Protein AF-A0A836QKX2-F1 (afdb_monomer)

Radius of gyration: 16.99 Å; Cα contacts (8 Å, |Δi|>4): 16; chains: 1; bounding box: 39×32×43 Å

Foldseek 3Di:
DDDPDDPVNVVVPDDPVRVVVVVPDPPDLVVLVVVVPDDDDPVSVVVSCVVPPDPPPVVVVCVVVCVVVVHDDDDPPD

Sequence (78 aa):
MGFFFDQTLKAELYTGDLSDSLEIGSQSFEPYFAELGGRPSGSDMMWVDLMTYLPDDILVKVDRMSMACSLEVRSPFL

Mean predicted aligned error: 10.08 Å

Structure (mmCIF, N/CA/C/O backbone):
data_AF-A0A836QKX2-F1
#
_entry.id   AF-A0A836QKX2-F1
#
loop_
_atom_site.group_PDB
_atom_site.id
_atom_site.type_symbol
_atom_site.label_atom_id
_atom_site.label_alt_id
_atom_site.label_comp_id
_atom_site.la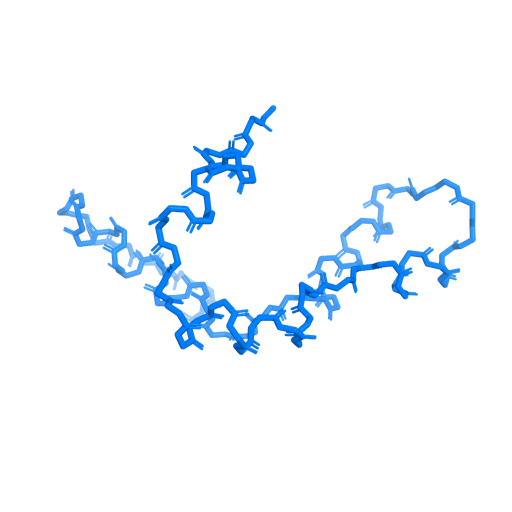bel_asym_id
_atom_site.label_entity_id
_atom_site.label_seq_id
_atom_site.pdbx_PDB_ins_code
_atom_site.Cartn_x
_atom_site.Cartn_y
_atom_site.Cartn_z
_atom_site.occupancy
_atom_site.B_iso_or_equiv
_atom_site.auth_seq_id
_atom_site.auth_comp_id
_atom_site.auth_asym_id
_atom_site.auth_atom_id
_atom_site.pdbx_PDB_model_num
ATOM 1 N N . MET A 1 1 ? 4.617 -19.798 1.356 1.00 37.12 1 MET A N 1
ATOM 2 C CA . MET A 1 1 ? 3.837 -18.700 1.959 1.00 37.12 1 MET A CA 1
ATOM 3 C C . MET A 1 1 ? 2.393 -18.916 1.527 1.00 37.12 1 MET A C 1
ATOM 5 O O . MET A 1 1 ? 2.081 -18.659 0.375 1.00 37.12 1 MET A O 1
ATOM 9 N N . GLY A 1 2 ? 1.580 -19.584 2.349 1.00 43.69 2 GLY A N 1
ATOM 10 C CA . GLY A 1 2 ? 0.234 -20.006 1.947 1.00 43.69 2 GLY A CA 1
ATOM 11 C C . GLY A 1 2 ? -0.746 -18.842 2.024 1.00 43.69 2 GLY A C 1
ATOM 12 O O . GLY A 1 2 ? -0.774 -18.144 3.035 1.00 43.69 2 GLY A O 1
ATOM 13 N N . PHE A 1 3 ? -1.535 -18.629 0.972 1.00 51.41 3 PHE A N 1
ATOM 14 C CA . PHE A 1 3 ? -2.731 -17.798 1.070 1.00 51.41 3 PHE A CA 1
ATOM 15 C C . PHE A 1 3 ? -3.612 -18.375 2.187 1.00 51.41 3 PHE A C 1
ATOM 17 O O . PHE A 1 3 ? -3.936 -19.557 2.165 1.00 51.41 3 PHE A O 1
ATOM 24 N N . PHE A 1 4 ? -3.947 -17.555 3.185 1.00 61.62 4 PHE A N 1
ATOM 25 C CA . PHE A 1 4 ? -4.691 -17.970 4.383 1.00 61.62 4 PHE A CA 1
ATOM 26 C C . PHE A 1 4 ? -6.125 -18.450 4.071 1.00 61.62 4 PHE A C 1
ATOM 28 O O . PHE A 1 4 ? -6.738 -19.132 4.883 1.00 61.62 4 PHE A O 1
ATOM 35 N N . PHE A 1 5 ? -6.636 -18.139 2.875 1.00 72.81 5 PHE A N 1
ATOM 36 C CA . PHE A 1 5 ? -7.958 -18.527 2.391 1.00 72.81 5 PHE A CA 1
ATOM 37 C C . PHE A 1 5 ? -7.844 -19.212 1.024 1.00 72.81 5 PHE A C 1
ATOM 39 O O . PHE A 1 5 ? -7.338 -18.602 0.073 1.00 72.81 5 PHE A O 1
ATOM 46 N N . ASP A 1 6 ? -8.315 -20.457 0.919 1.00 80.00 6 ASP A N 1
ATOM 47 C CA . ASP A 1 6 ? -8.452 -21.156 -0.362 1.00 80.00 6 ASP A CA 1
ATOM 48 C C . ASP A 1 6 ? -9.697 -20.676 -1.137 1.00 80.00 6 ASP A C 1
ATOM 50 O O . ASP A 1 6 ? -10.481 -19.860 -0.648 1.00 80.00 6 ASP A O 1
ATOM 54 N N . GLN A 1 7 ? -9.858 -21.127 -2.386 1.00 77.56 7 GLN A N 1
ATOM 55 C CA . GLN A 1 7 ? -10.984 -20.692 -3.226 1.00 77.56 7 GLN A CA 1
ATOM 56 C C . GLN A 1 7 ? -12.346 -21.144 -2.684 1.00 77.56 7 GLN A C 1
ATOM 58 O O . GLN A 1 7 ? -13.342 -20.456 -2.892 1.00 77.56 7 GLN A O 1
ATOM 63 N N . THR A 1 8 ? -12.395 -22.264 -1.964 1.00 83.12 8 THR A N 1
ATOM 64 C CA . THR A 1 8 ? -13.624 -22.786 -1.363 1.00 83.12 8 THR A CA 1
ATOM 65 C C . THR A 1 8 ? -14.050 -21.914 -0.185 1.00 83.12 8 THR A C 1
ATOM 67 O O . THR A 1 8 ? -15.189 -21.464 -0.129 1.00 83.12 8 THR A O 1
ATOM 70 N N . LEU A 1 9 ? -13.112 -21.577 0.698 1.00 81.31 9 LEU A N 1
ATOM 71 C CA . LEU A 1 9 ? -13.357 -20.763 1.884 1.00 81.31 9 LEU A CA 1
ATOM 72 C C . LEU A 1 9 ? -13.681 -19.310 1.518 1.00 81.31 9 LEU A C 1
ATOM 74 O O . LEU A 1 9 ? -14.479 -18.658 2.185 1.00 81.31 9 LEU A O 1
ATOM 78 N N . LYS A 1 10 ? -13.124 -18.803 0.414 1.00 79.12 10 LYS A N 1
ATOM 79 C CA . LYS A 1 10 ? -13.526 -17.510 -0.157 1.00 79.12 10 LYS A CA 1
ATOM 80 C C . LYS A 1 10 ? -14.985 -17.508 -0.605 1.00 79.12 10 LYS A C 1
ATOM 82 O O . LYS A 1 10 ? -15.701 -16.573 -0.269 1.00 79.12 10 LYS A O 1
ATOM 87 N N . ALA A 1 11 ? -15.429 -18.550 -1.308 1.00 80.50 11 ALA A N 1
ATOM 88 C CA . ALA A 1 11 ? -16.817 -18.659 -1.753 1.00 80.50 11 ALA A CA 1
ATOM 89 C C . ALA A 1 11 ? -17.808 -18.741 -0.577 1.00 80.50 11 ALA A C 1
ATOM 91 O O . ALA A 1 11 ? -18.914 -18.224 -0.680 1.00 80.50 11 ALA A O 1
ATOM 92 N N . GLU A 1 12 ? -17.407 -19.342 0.547 1.00 86.38 12 GLU A N 1
ATOM 93 C CA . GLU A 1 12 ? -18.220 -19.383 1.771 1.00 86.38 12 GLU A CA 1
ATOM 94 C C . GLU A 1 12 ? -18.260 -18.043 2.523 1.00 86.38 12 GLU A C 1
ATOM 96 O O . GLU A 1 12 ? -19.266 -17.718 3.153 1.00 86.38 12 GLU A O 1
ATOM 101 N N . LEU A 1 13 ? -17.170 -17.270 2.484 1.00 84.62 13 LEU A N 1
ATOM 102 C CA . LEU A 1 13 ? -17.060 -15.989 3.189 1.00 84.62 13 LEU A CA 1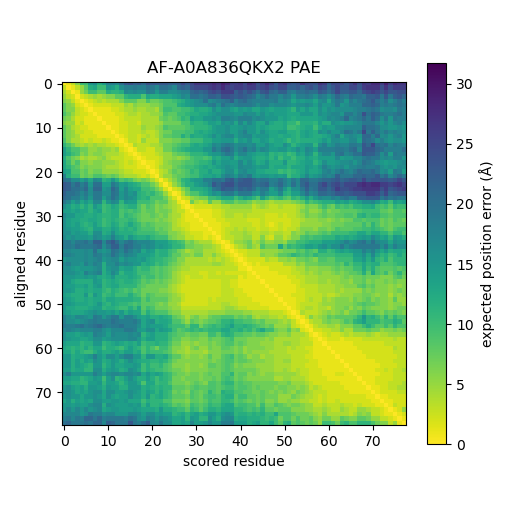
ATOM 103 C C . LEU A 1 13 ? -17.625 -14.801 2.403 1.00 84.62 13 LEU A C 1
ATOM 105 O O . LEU A 1 13 ? -17.966 -13.783 3.009 1.00 84.62 13 LEU A O 1
ATOM 109 N N . TYR A 1 14 ? -17.679 -14.881 1.074 1.00 84.81 14 TYR A N 1
ATOM 110 C CA . TYR A 1 14 ? -18.200 -13.799 0.248 1.00 84.81 14 TYR A CA 1
ATOM 111 C C . TYR A 1 14 ? -19.725 -13.754 0.316 1.00 84.81 14 TYR A C 1
ATOM 113 O O . TYR A 1 14 ? -20.418 -14.748 0.120 1.00 84.81 14 TYR A O 1
ATOM 121 N N . THR A 1 15 ? -20.262 -12.568 0.591 1.00 82.62 15 THR A N 1
ATOM 122 C CA . THR A 1 15 ? -21.690 -12.302 0.417 1.00 82.62 15 THR A CA 1
ATOM 123 C C . THR A 1 15 ? -22.034 -12.314 -1.072 1.00 82.62 15 THR A C 1
ATOM 125 O O . THR A 1 15 ? -21.184 -11.964 -1.888 1.00 82.62 15 THR A O 1
ATOM 128 N N . GLY A 1 16 ? -23.278 -12.660 -1.428 1.00 79.56 16 GLY A N 1
ATOM 129 C CA . GLY A 1 16 ? -23.728 -12.690 -2.831 1.00 79.56 16 GLY A CA 1
ATOM 130 C C . GLY A 1 16 ? -23.408 -11.394 -3.591 1.00 79.56 16 GLY A C 1
ATOM 131 O O . GLY A 1 16 ? -22.802 -11.423 -4.655 1.00 79.56 16 GLY A O 1
ATOM 132 N N . ASP A 1 17 ? -23.668 -10.244 -2.964 1.00 78.75 17 ASP A N 1
ATOM 133 C CA . ASP A 1 17 ? -23.351 -8.925 -3.532 1.00 78.75 17 ASP A CA 1
ATOM 134 C C . ASP A 1 17 ? -21.843 -8.710 -3.773 1.00 78.75 17 ASP A C 1
ATOM 136 O O . ASP A 1 17 ? -21.433 -8.016 -4.708 1.00 78.75 17 ASP A O 1
ATOM 140 N N . LEU A 1 18 ? -20.989 -9.289 -2.920 1.00 78.62 18 LEU A N 1
ATOM 141 C CA . LEU A 1 18 ? -19.539 -9.209 -3.081 1.00 78.62 18 LEU A CA 1
ATOM 142 C C . LEU A 1 18 ? -19.070 -10.150 -4.193 1.00 78.62 18 LEU A C 1
ATOM 144 O O . LEU A 1 18 ? -18.264 -9.745 -5.021 1.00 78.62 18 LEU A O 1
ATOM 148 N N . SER A 1 19 ? -19.580 -11.383 -4.252 1.00 74.69 19 SER A N 1
ATOM 149 C CA . SER A 1 19 ? -19.236 -12.312 -5.334 1.00 74.69 19 SER A CA 1
ATOM 150 C C . SER A 1 19 ? -19.650 -11.777 -6.703 1.00 74.69 19 SER A C 1
ATOM 152 O O . SER A 1 19 ? -18.870 -11.885 -7.644 1.00 74.69 19 SER A O 1
ATOM 154 N N . ASP A 1 20 ? -20.813 -11.131 -6.790 1.00 76.62 20 ASP A N 1
ATOM 155 C CA . ASP A 1 20 ? -21.329 -10.560 -8.037 1.00 76.62 20 ASP A CA 1
ATOM 156 C C . ASP A 1 20 ? -20.543 -9.308 -8.466 1.00 76.62 20 ASP A C 1
ATOM 158 O O . ASP A 1 20 ? -20.384 -9.039 -9.655 1.00 76.62 20 ASP A O 1
ATOM 162 N N . SER A 1 21 ? -19.992 -8.547 -7.513 1.00 73.00 21 SER A N 1
ATOM 163 C CA . SER A 1 21 ? -19.130 -7.390 -7.810 1.00 73.00 21 SER A CA 1
ATOM 164 C C . SER A 1 21 ? -17.668 -7.758 -8.094 1.00 73.00 21 SER A C 1
ATOM 166 O O . SER A 1 21 ? -16.939 -6.959 -8.686 1.00 73.00 21 SER A O 1
ATOM 168 N N . LEU A 1 22 ? -17.239 -8.972 -7.734 1.00 71.06 22 LEU A N 1
ATOM 169 C CA . LEU A 1 22 ? -15.884 -9.484 -7.965 1.00 71.06 22 LEU A CA 1
ATOM 170 C C . LEU A 1 22 ? -15.616 -9.930 -9.414 1.00 71.06 22 LEU A 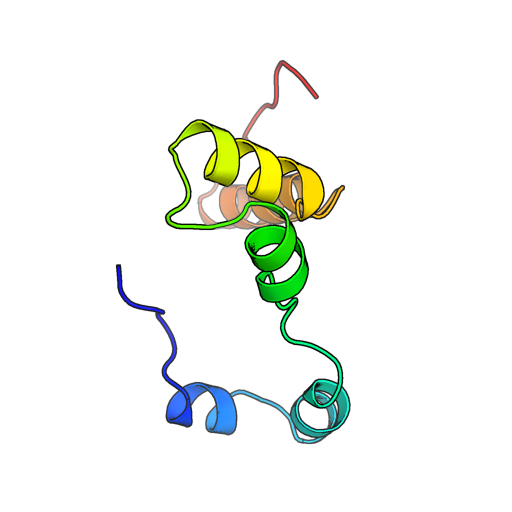C 1
ATOM 172 O O . LEU A 1 22 ? -14.472 -10.260 -9.731 1.00 71.06 22 LEU A O 1
ATOM 176 N N . GLU A 1 23 ? -16.599 -9.863 -10.323 1.00 59.34 23 GLU A N 1
ATOM 177 C CA . GLU A 1 23 ? -16.354 -9.997 -11.773 1.00 59.34 23 GLU A CA 1
ATOM 178 C C . GLU A 1 23 ? -15.443 -8.883 -12.335 1.00 59.34 23 GLU A C 1
ATOM 180 O O . GLU A 1 23 ? -14.962 -8.971 -13.466 1.00 59.34 23 GLU A O 1
ATOM 185 N N . ILE A 1 24 ? -15.124 -7.861 -11.533 1.00 55.03 24 ILE A N 1
ATOM 186 C CA . ILE A 1 24 ? -14.179 -6.803 -11.880 1.00 55.03 24 ILE A CA 1
ATOM 187 C C . ILE A 1 24 ? -12.901 -6.959 -11.047 1.00 55.03 24 ILE A C 1
ATOM 189 O O . ILE A 1 24 ? -12.745 -6.394 -9.970 1.00 55.03 24 ILE A O 1
ATOM 193 N N . GLY A 1 25 ? -11.958 -7.710 -11.616 1.00 55.56 25 GLY A N 1
ATOM 194 C CA . GLY A 1 25 ? -10.527 -7.504 -11.423 1.00 55.56 25 GLY A CA 1
ATOM 195 C C . GLY A 1 25 ? -9.972 -7.837 -10.039 1.00 55.56 25 GLY A C 1
ATOM 196 O O . GLY A 1 25 ? -9.711 -6.948 -9.230 1.00 55.56 25 GLY A O 1
ATOM 197 N N . SER A 1 26 ? -9.533 -9.088 -9.854 1.00 58.81 26 SER A N 1
ATOM 198 C CA . SER A 1 26 ? -8.224 -9.244 -9.208 1.00 58.81 26 SER A CA 1
ATOM 199 C C . SER A 1 26 ? -7.267 -8.331 -9.972 1.00 58.81 26 SER A C 1
ATOM 201 O O . SER A 1 26 ? -7.201 -8.469 -11.196 1.00 58.81 26 SER A O 1
ATOM 203 N N . GLN A 1 27 ? -6.590 -7.386 -9.313 1.00 62.94 27 GLN A N 1
ATOM 204 C CA . GLN A 1 27 ? -5.554 -6.600 -9.984 1.00 62.94 27 GLN A CA 1
ATOM 205 C C . GLN A 1 27 ? -4.555 -7.588 -10.588 1.00 62.94 27 GLN A C 1
ATOM 207 O O . GLN A 1 27 ? -3.791 -8.238 -9.879 1.00 62.94 27 GLN A O 1
ATOM 212 N N . SER A 1 28 ? -4.667 -7.791 -11.896 1.00 73.88 28 SER A N 1
ATOM 213 C CA . SER A 1 28 ? -3.794 -8.676 -12.637 1.00 73.88 28 SER A CA 1
ATOM 214 C C . SER A 1 28 ? -2.514 -7.895 -12.845 1.00 73.88 28 SER A C 1
ATOM 216 O O . SER A 1 28 ? -2.531 -6.791 -13.390 1.00 73.88 28 SER A O 1
ATOM 218 N N . PHE A 1 29 ? -1.413 -8.447 -12.349 1.00 81.81 29 PHE A N 1
ATOM 219 C CA . PHE A 1 29 ? -0.091 -7.873 -12.564 1.00 81.81 29 PHE A CA 1
ATOM 220 C C . PHE A 1 29 ? 0.500 -8.329 -13.905 1.00 81.81 29 PHE A C 1
ATOM 222 O O . PHE A 1 29 ? 1.526 -7.805 -14.332 1.00 81.81 29 PHE A O 1
ATOM 229 N N . GLU A 1 30 ? -0.155 -9.267 -14.604 1.00 82.12 30 GLU A N 1
ATOM 230 C CA . GLU A 1 30 ? 0.245 -9.763 -15.923 1.00 82.12 30 GLU A CA 1
ATOM 231 C C . GLU A 1 30 ? 0.558 -8.660 -16.946 1.00 82.12 30 GLU A C 1
ATOM 233 O O . GLU A 1 30 ? 1.564 -8.822 -17.636 1.00 82.12 30 GLU A O 1
AT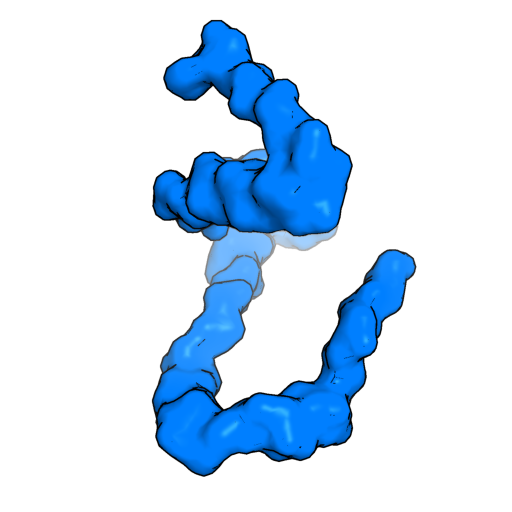OM 238 N N . PRO A 1 31 ? -0.195 -7.543 -17.058 1.00 85.31 31 PRO A N 1
ATOM 239 C CA . PRO A 1 31 ? 0.157 -6.464 -17.981 1.00 85.31 31 PRO A CA 1
ATOM 240 C C . PRO A 1 31 ? 1.542 -5.870 -17.690 1.00 85.31 31 PRO A C 1
ATOM 242 O O . PRO A 1 31 ? 2.338 -5.701 -18.607 1.00 85.31 31 PRO A O 1
ATOM 245 N N . TYR A 1 32 ? 1.869 -5.650 -16.414 1.00 85.88 32 TYR A N 1
ATOM 246 C CA . TYR A 1 32 ? 3.155 -5.091 -15.992 1.00 85.88 32 TYR A CA 1
ATOM 247 C C . TYR A 1 32 ? 4.308 -6.076 -16.220 1.00 85.88 32 TYR A C 1
ATOM 249 O O . TYR A 1 32 ? 5.395 -5.682 -16.633 1.00 85.88 32 TYR A O 1
ATOM 257 N N . PHE A 1 33 ? 4.074 -7.376 -16.008 1.00 85.19 33 PHE A N 1
ATOM 258 C CA . PHE A 1 33 ? 5.074 -8.409 -16.291 1.00 85.19 33 PHE A CA 1
ATOM 259 C C . PHE A 1 33 ? 5.266 -8.678 -17.789 1.00 85.19 33 PHE A C 1
ATOM 261 O O . PHE A 1 33 ? 6.372 -9.028 -18.205 1.00 85.19 33 PHE A O 1
ATOM 268 N N . ALA A 1 34 ? 4.228 -8.503 -18.611 1.00 86.50 34 ALA A N 1
ATOM 269 C CA . ALA A 1 34 ? 4.309 -8.688 -20.058 1.00 86.50 34 ALA A CA 1
ATOM 270 C C . ALA A 1 34 ? 5.236 -7.661 -20.732 1.00 86.50 34 ALA A C 1
ATOM 272 O O . ALA A 1 34 ? 5.893 -7.991 -21.721 1.00 86.50 34 ALA A O 1
ATOM 273 N N . GLU A 1 35 ? 5.339 -6.450 -20.176 1.00 85.56 35 GLU A N 1
ATOM 274 C CA . GLU A 1 35 ? 6.222 -5.384 -20.670 1.00 85.56 35 GLU A CA 1
ATOM 275 C C . GLU A 1 35 ? 7.716 -5.664 -20.427 1.00 85.56 35 GLU A C 1
ATOM 277 O O . GLU A 1 35 ? 8.566 -5.156 -21.158 1.00 85.56 35 GLU A O 1
ATOM 282 N N . LEU A 1 36 ? 8.049 -6.501 -19.438 1.00 84.81 36 LEU A N 1
ATOM 283 C CA . LEU A 1 36 ? 9.425 -6.703 -18.970 1.00 84.81 36 LEU A CA 1
ATOM 284 C C . LEU A 1 36 ? 10.235 -7.710 -19.805 1.00 84.81 36 LEU A C 1
ATOM 286 O O . LEU A 1 36 ? 11.459 -7.703 -19.731 1.00 84.81 36 LEU A O 1
ATOM 290 N N . GLY A 1 37 ? 9.582 -8.542 -20.627 1.00 77.69 37 GLY A N 1
ATOM 291 C CA . GLY A 1 37 ? 10.232 -9.440 -21.590 1.00 77.69 37 GLY A CA 1
ATOM 292 C C . GLY A 1 37 ? 11.186 -10.480 -20.976 1.00 77.69 37 GLY A C 1
ATOM 293 O O . GLY A 1 37 ? 12.359 -10.221 -20.730 1.00 77.69 37 GLY A O 1
ATOM 294 N N . GLY A 1 38 ? 10.729 -11.726 -20.826 1.00 80.62 38 GLY A N 1
ATOM 295 C CA . GLY A 1 38 ? 11.555 -12.823 -20.303 1.00 80.62 38 GLY A CA 1
ATOM 296 C C . GLY A 1 38 ? 11.354 -13.054 -18.805 1.00 80.62 38 GLY A C 1
ATOM 297 O O . GLY A 1 38 ? 10.267 -12.831 -18.281 1.00 80.62 38 GLY A O 1
ATOM 298 N N . ARG A 1 39 ? 12.364 -13.594 -18.110 1.00 81.44 39 ARG A N 1
ATOM 299 C CA . ARG A 1 39 ? 12.255 -13.890 -16.673 1.00 81.44 39 ARG A CA 1
ATOM 300 C C . ARG A 1 39 ? 12.553 -12.622 -15.857 1.00 81.44 39 ARG A C 1
ATOM 302 O O . ARG A 1 39 ? 13.679 -12.140 -15.972 1.00 81.44 39 ARG A O 1
ATOM 309 N N . PRO A 1 40 ? 11.629 -12.148 -14.998 1.00 81.44 40 PRO A N 1
ATOM 310 C CA . PRO A 1 40 ? 11.843 -10.938 -14.210 1.00 81.44 40 PRO A CA 1
ATOM 311 C C . PRO A 1 40 ? 13.069 -11.057 -13.303 1.00 81.44 40 PRO A C 1
ATOM 313 O O . PRO A 1 40 ? 13.262 -12.062 -12.608 1.00 81.44 40 PRO A O 1
ATOM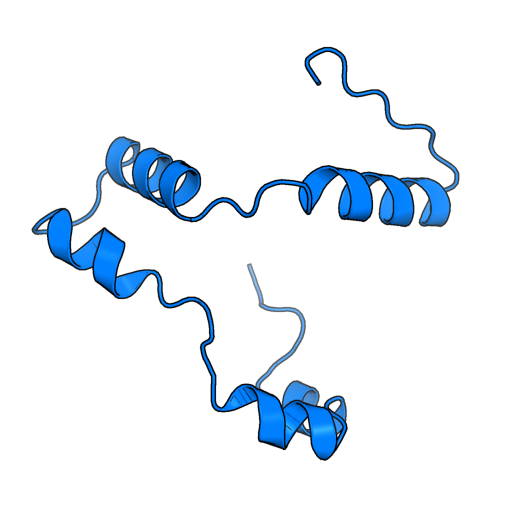 316 N N . SER A 1 41 ? 13.895 -10.019 -13.313 1.00 87.94 41 SER A N 1
ATOM 317 C CA . SER A 1 41 ? 14.971 -9.801 -12.355 1.00 87.94 41 SER A CA 1
ATOM 318 C C . SER A 1 41 ? 14.435 -9.238 -11.030 1.00 87.94 41 SER A C 1
ATOM 320 O O . SER A 1 41 ? 13.256 -8.918 -10.887 1.00 87.94 41 SER A O 1
ATOM 322 N N . GLY A 1 42 ? 15.317 -9.088 -10.035 1.00 88.19 42 GLY A N 1
ATOM 323 C CA . GLY A 1 42 ? 14.967 -8.438 -8.765 1.00 88.19 42 GLY A CA 1
ATOM 324 C C . GLY A 1 42 ? 14.500 -6.989 -8.932 1.00 88.19 42 GLY A C 1
ATOM 325 O O . GLY A 1 42 ? 13.555 -6.569 -8.271 1.00 88.19 42 GLY A O 1
ATOM 326 N N . SER A 1 43 ? 15.128 -6.244 -9.842 1.00 88.06 43 SER A N 1
ATOM 327 C CA . SER A 1 43 ? 14.763 -4.854 -10.133 1.00 88.06 43 SER A CA 1
ATOM 328 C C . SER A 1 43 ? 13.394 -4.744 -10.791 1.00 88.06 43 SER A C 1
ATOM 330 O O . SER A 1 43 ? 12.642 -3.829 -10.475 1.00 88.06 43 SER A O 1
ATOM 332 N N . ASP A 1 44 ? 13.055 -5.707 -11.647 1.00 90.25 44 ASP A N 1
ATOM 333 C CA . ASP A 1 44 ? 11.766 -5.742 -12.335 1.00 90.25 44 ASP A CA 1
ATOM 334 C C . ASP A 1 44 ? 10.624 -5.974 -11.342 1.00 90.25 44 ASP A C 1
ATOM 336 O O . ASP A 1 44 ? 9.593 -5.317 -11.422 1.00 90.25 44 ASP A O 1
ATOM 340 N N . MET A 1 45 ? 10.836 -6.838 -10.343 1.00 88.94 45 MET A N 1
ATOM 341 C CA . MET A 1 45 ? 9.868 -7.031 -9.259 1.00 88.94 45 MET A CA 1
ATOM 342 C C . MET A 1 45 ? 9.659 -5.748 -8.445 1.00 88.94 45 MET A C 1
ATOM 344 O O . MET A 1 45 ? 8.518 -5.374 -8.201 1.00 88.94 45 MET A O 1
ATOM 348 N N . MET A 1 46 ? 10.733 -5.030 -8.092 1.00 89.44 46 MET A N 1
ATOM 349 C CA . MET A 1 46 ? 10.607 -3.744 -7.387 1.00 89.44 46 MET A CA 1
ATOM 350 C C . MET A 1 46 ? 9.873 -2.688 -8.222 1.00 89.44 46 MET A C 1
ATOM 352 O O . MET A 1 46 ? 9.159 -1.852 -7.674 1.00 89.44 46 MET A O 1
ATOM 356 N N . TRP A 1 47 ? 10.061 -2.703 -9.544 1.00 90.06 47 TRP A N 1
ATOM 357 C CA . TRP A 1 47 ? 9.359 -1.794 -10.443 1.00 90.06 47 TRP A CA 1
ATOM 358 C C . TRP A 1 47 ? 7.865 -2.113 -10.515 1.00 90.06 47 TRP A C 1
ATOM 360 O O . TRP A 1 47 ? 7.057 -1.197 -10.384 1.00 90.06 47 TRP A O 1
ATOM 370 N N . VAL A 1 48 ? 7.490 -3.391 -10.655 1.00 90.00 48 VAL A N 1
ATOM 371 C CA . VAL A 1 48 ? 6.077 -3.800 -10.633 1.00 90.00 48 VAL A CA 1
ATOM 372 C C . VAL A 1 48 ? 5.438 -3.407 -9.306 1.00 90.00 48 VAL A C 1
ATOM 374 O O . VAL A 1 48 ? 4.409 -2.739 -9.327 1.00 90.00 48 VAL A O 1
ATOM 377 N N . ASP A 1 49 ? 6.088 -3.709 -8.176 1.00 87.75 49 ASP A N 1
ATOM 378 C CA . ASP A 1 49 ? 5.604 -3.327 -6.845 1.00 87.75 49 ASP A CA 1
ATOM 379 C C . ASP A 1 49 ? 5.330 -1.821 -6.752 1.00 87.75 49 ASP A C 1
ATOM 381 O O . ASP A 1 49 ? 4.306 -1.420 -6.207 1.00 87.75 49 ASP A O 1
ATOM 385 N N . LEU A 1 50 ? 6.206 -0.982 -7.318 1.00 87.56 50 LEU A N 1
ATOM 386 C CA . LEU A 1 50 ? 6.021 0.470 -7.358 1.00 87.56 50 LEU A CA 1
ATOM 387 C C . LEU A 1 50 ? 4.836 0.889 -8.243 1.00 87.56 50 LEU A C 1
ATOM 389 O O . LEU A 1 50 ? 4.102 1.806 -7.882 1.00 87.56 50 LEU A O 1
ATOM 393 N N . MET A 1 51 ? 4.656 0.245 -9.398 1.00 87.25 51 MET A N 1
ATOM 394 C CA . MET A 1 51 ? 3.607 0.583 -10.368 1.00 87.25 51 MET A CA 1
ATOM 395 C C . MET A 1 51 ? 2.216 0.091 -9.961 1.00 87.25 51 MET A C 1
ATOM 397 O O . MET A 1 51 ? 1.215 0.648 -10.413 1.00 87.25 51 MET A O 1
ATOM 401 N N . THR A 1 52 ? 2.143 -0.941 -9.123 1.00 84.50 52 THR A N 1
ATOM 402 C CA . THR A 1 52 ? 0.885 -1.543 -8.660 1.00 84.50 52 THR A CA 1
ATOM 403 C C . THR A 1 52 ? 0.568 -1.204 -7.208 1.00 84.50 52 THR A C 1
ATOM 405 O O . THR A 1 52 ? -0.420 -1.687 -6.656 1.00 84.50 52 THR A O 1
ATOM 408 N N . TYR A 1 53 ? 1.409 -0.399 -6.559 1.00 82.81 53 TYR A N 1
ATOM 409 C CA . TYR A 1 53 ? 1.190 0.027 -5.188 1.00 82.81 53 TYR A CA 1
ATOM 410 C C . TYR A 1 53 ? -0.092 0.857 -5.081 1.00 82.81 53 TYR A C 1
ATO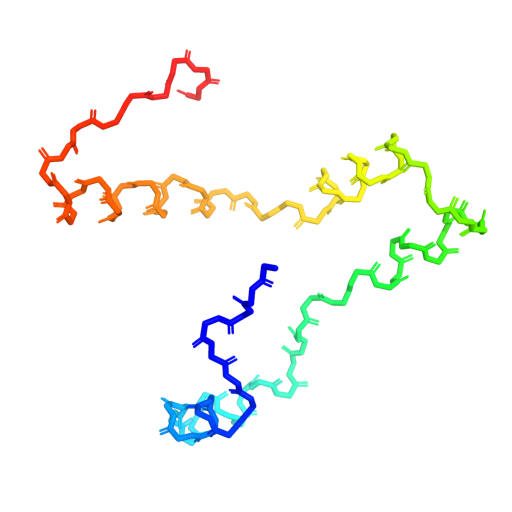M 412 O O . TYR A 1 53 ? -0.235 1.862 -5.776 1.00 82.81 53 TYR A O 1
ATOM 420 N N . LEU A 1 54 ? -1.007 0.471 -4.187 1.00 77.56 54 LEU A N 1
ATOM 421 C CA . LEU A 1 54 ? -2.213 1.245 -3.904 1.00 77.56 54 LEU A CA 1
ATOM 422 C C . LEU A 1 54 ? -1.869 2.378 -2.921 1.00 77.56 54 LEU A C 1
ATOM 424 O O . LEU A 1 54 ? -1.538 2.090 -1.763 1.00 77.56 54 LEU A O 1
ATOM 428 N N . PRO A 1 55 ? -1.938 3.656 -3.341 1.00 68.69 55 PRO A N 1
ATOM 429 C CA . PRO A 1 55 ? -1.724 4.774 -2.432 1.00 68.69 55 PRO A CA 1
ATOM 430 C C . PRO A 1 55 ? -2.745 4.734 -1.286 1.00 68.69 55 PRO A C 1
ATOM 432 O O . PRO A 1 55 ? -3.875 4.290 -1.469 1.00 68.69 55 PRO A O 1
ATOM 435 N N . ASP A 1 56 ? -2.333 5.185 -0.103 1.00 67.12 56 ASP A N 1
ATOM 436 C CA . ASP A 1 56 ? -3.158 5.335 1.109 1.00 67.12 56 ASP A CA 1
ATOM 437 C C . ASP A 1 56 ? -3.675 4.054 1.800 1.00 67.12 56 ASP A C 1
ATOM 439 O O . ASP A 1 56 ? -4.106 4.124 2.953 1.00 67.12 56 ASP A O 1
ATOM 443 N N . ASP A 1 57 ? -3.553 2.865 1.199 1.00 76.88 57 ASP A N 1
ATOM 444 C CA . ASP A 1 57 ? -4.015 1.612 1.834 1.00 76.88 57 ASP A CA 1
ATOM 44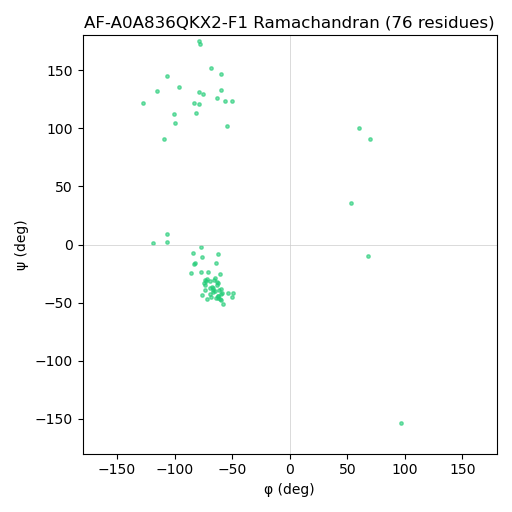5 C C . ASP A 1 57 ? -3.108 1.165 3.000 1.00 76.88 57 ASP A C 1
ATOM 447 O O . ASP A 1 57 ? -3.550 0.611 4.013 1.00 76.88 57 ASP A O 1
ATOM 451 N N . ILE A 1 58 ? -1.808 1.468 2.917 1.00 83.25 58 ILE A N 1
ATOM 452 C CA . ILE A 1 58 ? -0.851 0.987 3.919 1.00 83.25 58 ILE A CA 1
ATOM 453 C C . ILE A 1 58 ? -1.085 1.596 5.301 1.00 83.25 58 ILE A C 1
ATOM 455 O O . ILE A 1 58 ? -0.951 0.893 6.302 1.00 83.25 58 ILE A O 1
ATOM 459 N N . LEU A 1 59 ? -1.456 2.878 5.375 1.00 86.06 59 LEU A N 1
ATOM 460 C CA . LEU A 1 59 ? -1.623 3.573 6.652 1.00 86.06 59 LEU A CA 1
ATOM 461 C C . LEU A 1 59 ? -2.889 3.108 7.365 1.00 86.06 59 LEU A C 1
ATOM 463 O O . LEU A 1 59 ? -2.848 2.860 8.567 1.00 86.06 59 LEU A O 1
ATOM 467 N N . VAL A 1 60 ? -3.974 2.889 6.619 1.00 87.69 60 VAL A N 1
ATOM 468 C CA . VAL A 1 60 ? -5.217 2.322 7.160 1.00 87.69 60 VAL A CA 1
ATOM 469 C C . VAL A 1 60 ? -4.973 0.910 7.690 1.00 87.69 60 VAL A C 1
ATOM 471 O O . VAL A 1 60 ? -5.411 0.566 8.790 1.00 87.69 60 VAL A O 1
ATOM 474 N N . LYS A 1 61 ? -4.236 0.082 6.941 1.00 89.00 61 LYS A N 1
ATOM 475 C CA . LYS A 1 61 ? -3.895 -1.273 7.383 1.00 89.00 61 LYS A CA 1
ATOM 476 C C . LYS A 1 61 ? -3.023 -1.259 8.637 1.00 89.00 61 LYS A C 1
ATOM 478 O O . LYS A 1 61 ? -3.299 -2.011 9.570 1.00 89.00 61 LYS A O 1
ATOM 483 N N . VAL A 1 62 ? -1.986 -0.422 8.666 1.00 89.81 62 VAL A N 1
ATOM 484 C CA . VAL A 1 62 ? -1.088 -0.286 9.820 1.00 89.81 62 VAL A CA 1
ATOM 485 C C . VAL A 1 62 ? -1.856 0.175 11.057 1.00 89.81 62 VAL A C 1
ATOM 487 O O . VAL A 1 62 ? -1.718 -0.466 12.094 1.00 89.81 62 VAL A O 1
ATOM 490 N N . ASP A 1 63 ? -2.709 1.195 10.937 1.00 92.25 63 ASP A N 1
ATOM 491 C CA . ASP A 1 63 ? -3.536 1.727 12.029 1.00 92.25 63 ASP A CA 1
ATOM 492 C C . ASP A 1 63 ? -4.458 0.654 12.634 1.00 92.25 63 ASP A C 1
ATOM 494 O O . ASP A 1 63 ? -4.438 0.389 13.840 1.00 92.25 63 ASP A O 1
ATOM 498 N N . ARG A 1 64 ? -5.215 -0.066 11.794 1.00 93.00 64 ARG A N 1
ATOM 499 C CA . ARG A 1 64 ? -6.121 -1.118 12.284 1.00 93.00 64 ARG A CA 1
ATOM 500 C C . ARG A 1 64 ? -5.381 -2.280 12.940 1.00 93.00 64 ARG A C 1
ATOM 502 O O . ARG A 1 64 ? -5.851 -2.812 13.947 1.00 93.00 64 ARG A O 1
ATOM 509 N N . MET A 1 65 ? -4.245 -2.688 12.378 1.00 95.06 65 MET A N 1
ATOM 510 C CA . MET A 1 65 ? -3.461 -3.803 12.914 1.00 95.06 65 MET A CA 1
ATOM 511 C C . MET A 1 65 ? -2.721 -3.415 14.194 1.00 95.06 65 MET A C 1
ATOM 513 O O . MET A 1 65 ? -2.605 -4.238 15.101 1.00 95.06 65 MET A O 1
ATOM 517 N N . SER A 1 66 ? -2.257 -2.169 14.309 1.00 96.12 66 SER A N 1
ATOM 518 C CA . SER A 1 66 ? -1.602 -1.697 15.524 1.00 96.12 66 SER A CA 1
ATOM 519 C C . SER A 1 66 ? -2.600 -1.585 16.675 1.00 96.12 66 SER A C 1
ATOM 521 O O . SER A 1 66 ? -2.313 -2.085 17.761 1.00 96.12 66 SER A O 1
ATOM 523 N N . MET A 1 67 ? -3.811 -1.068 16.428 1.00 96.56 67 MET A N 1
ATOM 524 C CA .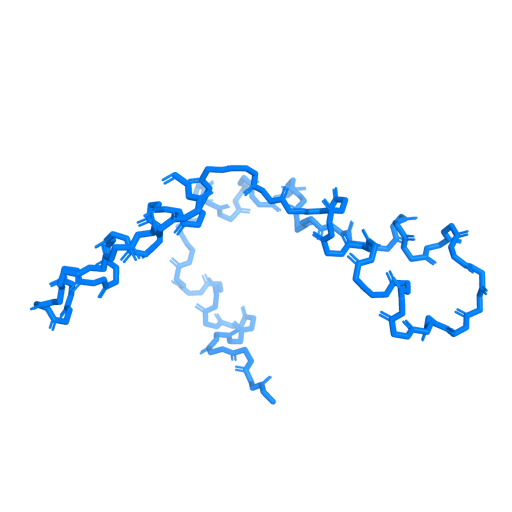 MET A 1 67 ? -4.894 -1.068 17.419 1.00 96.56 67 MET A CA 1
ATOM 525 C C . MET A 1 67 ? -5.268 -2.480 17.889 1.00 96.56 67 MET A C 1
ATOM 527 O O . MET A 1 67 ? -5.442 -2.689 19.088 1.00 96.56 67 MET A O 1
ATOM 531 N N . ALA A 1 68 ? -5.342 -3.462 16.980 1.00 97.12 68 ALA A N 1
ATOM 532 C CA . ALA A 1 68 ? -5.652 -4.854 17.331 1.00 97.12 68 ALA A CA 1
ATOM 533 C C . ALA A 1 68 ? -4.622 -5.484 18.289 1.00 97.12 68 ALA A C 1
ATOM 535 O O . ALA A 1 68 ? -4.954 -6.394 19.047 1.00 97.12 68 ALA A O 1
ATOM 536 N N . CYS A 1 69 ? -3.389 -4.975 18.274 1.00 95.88 69 CYS A N 1
ATOM 537 C CA . CYS A 1 69 ? -2.292 -5.415 19.131 1.00 95.88 69 CYS A CA 1
ATOM 538 C C . CYS A 1 69 ? -1.955 -4.411 20.249 1.00 95.88 69 CYS A C 1
ATOM 540 O O . CYS A 1 69 ? -0.937 -4.583 20.918 1.00 95.88 69 CYS A O 1
ATOM 542 N N . SER A 1 70 ? -2.771 -3.369 20.459 1.00 95.62 70 SER A N 1
ATOM 543 C CA . SER A 1 70 ? -2.514 -2.276 21.414 1.00 95.62 70 SER A CA 1
ATOM 544 C C . SER A 1 70 ? -1.141 -1.601 21.239 1.00 95.62 70 SER A C 1
ATOM 546 O O . SER A 1 70 ? -0.499 -1.214 22.216 1.00 95.62 70 SER A O 1
ATOM 548 N N . LEU A 1 71 ? -0.675 -1.473 19.995 1.00 96.25 71 LEU A N 1
ATOM 549 C CA . LEU A 1 71 ? 0.582 -0.822 19.626 1.00 96.25 71 LEU A CA 1
ATOM 550 C C . LEU A 1 71 ? 0.320 0.543 18.974 1.00 96.25 71 LEU A C 1
ATOM 552 O O . LEU A 1 71 ? -0.624 0.706 18.201 1.00 96.25 71 LEU A O 1
ATOM 556 N N . GLU A 1 72 ? 1.203 1.506 19.236 1.00 94.50 72 GLU A N 1
ATOM 557 C CA . GLU A 1 72 ? 1.266 2.779 18.511 1.00 94.50 72 GLU A CA 1
ATOM 558 C C . GLU A 1 72 ? 2.404 2.699 17.487 1.00 94.50 72 GLU A C 1
ATOM 560 O O . GLU A 1 72 ? 3.579 2.614 17.853 1.00 94.50 72 GLU A O 1
ATOM 565 N N . VAL A 1 73 ? 2.062 2.702 16.198 1.00 91.81 73 VAL A N 1
ATOM 566 C CA . VAL A 1 73 ? 3.051 2.697 15.113 1.00 91.81 73 VAL A CA 1
ATOM 567 C C . VAL A 1 73 ? 3.285 4.127 14.641 1.00 91.81 73 VAL A C 1
ATOM 569 O O . VAL A 1 73 ? 2.342 4.885 14.439 1.00 91.81 73 VAL A O 1
ATOM 572 N N . ARG A 1 74 ? 4.555 4.496 14.444 1.00 92.69 74 ARG A N 1
ATOM 573 C CA . ARG A 1 74 ? 4.949 5.804 13.907 1.00 92.69 74 ARG A CA 1
ATOM 574 C C . ARG A 1 74 ? 5.639 5.626 12.563 1.00 92.69 74 ARG A C 1
ATOM 576 O O . ARG A 1 74 ? 6.542 4.799 12.453 1.00 92.69 74 ARG A O 1
ATOM 583 N N . SER A 1 75 ? 5.234 6.416 11.570 1.00 87.44 75 SER A N 1
ATOM 584 C CA . SER A 1 75 ? 5.888 6.475 10.260 1.00 87.44 75 SER A CA 1
ATOM 585 C C . SER A 1 75 ? 6.801 7.703 10.206 1.00 87.44 75 SER A C 1
ATOM 587 O O . SER A 1 75 ? 6.299 8.813 10.114 1.00 87.44 75 SER A O 1
ATOM 589 N N . PRO A 1 76 ? 8.133 7.559 10.304 1.00 85.50 76 PRO 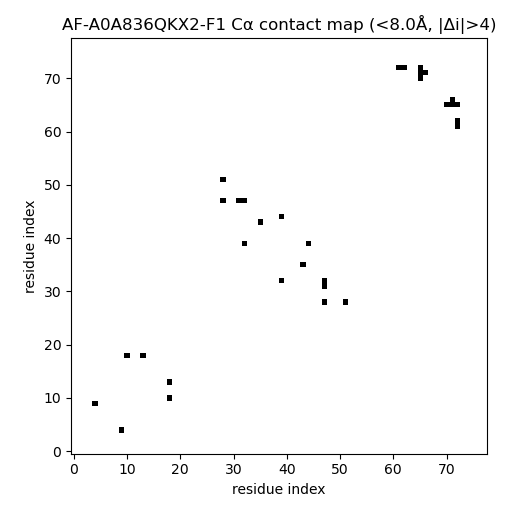A N 1
ATOM 590 C CA . PRO A 1 76 ? 9.048 8.705 10.322 1.00 85.50 76 PRO A CA 1
ATOM 591 C C . PRO A 1 76 ? 9.273 9.353 8.945 1.00 85.50 76 PRO A C 1
ATOM 593 O O . PRO A 1 76 ? 9.889 10.413 8.874 1.00 85.50 76 PRO A O 1
ATOM 596 N N . PHE A 1 77 ? 8.824 8.713 7.862 1.00 79.06 77 PHE A N 1
ATOM 597 C CA . PHE A 1 77 ? 9.050 9.154 6.480 1.00 79.06 77 PHE A CA 1
ATOM 598 C C . PHE A 1 77 ? 7.756 9.458 5.708 1.00 79.06 77 PHE A C 1
ATOM 600 O O . PHE A 1 77 ? 7.839 9.796 4.528 1.00 79.06 77 PHE A O 1
ATOM 607 N N . LEU A 1 78 ? 6.590 9.325 6.355 1.00 67.56 78 LEU A N 1
ATOM 608 C CA . LEU A 1 78 ? 5.288 9.758 5.831 1.00 67.56 78 LEU A CA 1
ATOM 609 C C . LEU A 1 78 ? 4.728 10.865 6.720 1.00 67.56 78 LEU A C 1
ATOM 611 O O . LEU A 1 78 ? 4.919 10.748 7.950 1.00 67.56 78 LEU A O 1
#

pLDDT: mean 80.87, std 12.18, range [37.12, 97.12]

Secondary structure (DSSP, 8-state):
---SS-HHHHHHHS-HHHHHHTTS-----HHHHHTT-SS--HHHHHHHHHHS--TTHHHHHHHHHHHHTT-----TT-

Solvent-accessible surface area (backbone atoms only — not comparable to full-atom values): 5168 Å² total; per-residue (Å²): 137,77,74,94,61,53,77,67,58,44,63,73,70,46,50,70,73,52,56,68,58,54,80,64,63,74,87,71,60,60,70,63,55,63,75,68,65,80,81,80,52,76,68,51,52,55,49,45,52,64,75,69,56,66,82,77,52,62,60,57,52,48,52,56,54,22,56,77,68,76,45,88,83,81,65,94,89,107